Protein AF-A0A0B7BI87-F1 (afdb_monomer_lite)

Foldseek 3Di:
DVVVVVVVVVVVVVVVVVVVVCVVVVVVDDDDDDDPDDDDDDPPQDFDFPDWDADPQQKIKTKGQDDDPPDDPVVVVVCVVVVGDIDIDIDGPVCNVVD

Structure (mmCIF, N/CA/C/O backbone):
data_AF-A0A0B7BI87-F1
#
_entry.id   AF-A0A0B7BI87-F1
#
loop_
_atom_site.group_PDB
_atom_site.id
_atom_site.type_symbol
_atom_site.label_atom_id
_atom_site.label_alt_id
_atom_site.label_comp_id
_atom_site.la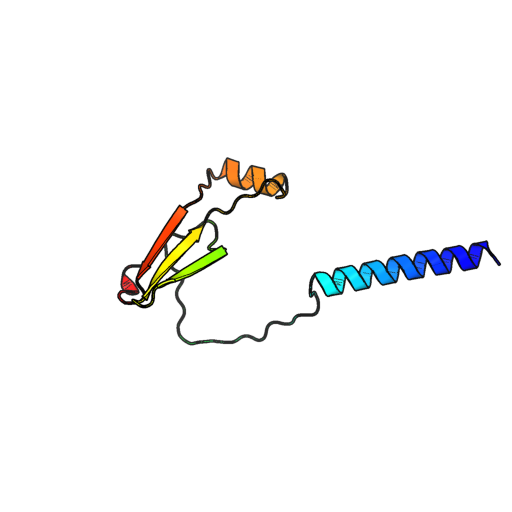bel_asym_id
_atom_site.label_entity_id
_atom_site.label_seq_id
_atom_site.pdbx_PDB_ins_code
_atom_site.Cartn_x
_atom_site.Cartn_y
_atom_site.Cartn_z
_atom_site.occupancy
_atom_site.B_iso_or_equiv
_atom_site.auth_seq_id
_atom_site.auth_comp_id
_atom_site.auth_asym_id
_atom_site.auth_atom_id
_atom_site.pdbx_PDB_model_num
ATOM 1 N N . MET A 1 1 ? 26.557 -5.219 -43.607 1.00 69.94 1 MET A N 1
ATOM 2 C CA . MET A 1 1 ? 25.674 -6.281 -43.070 1.00 69.94 1 MET A CA 1
ATOM 3 C C . MET A 1 1 ? 25.655 -6.294 -41.544 1.00 69.94 1 MET A C 1
ATOM 5 O O . MET A 1 1 ? 24.593 -6.077 -40.985 1.00 69.94 1 MET A O 1
ATOM 9 N N . ILE A 1 2 ? 26.802 -6.432 -40.865 1.00 85.50 2 ILE A N 1
ATOM 10 C CA . ILE A 1 2 ? 26.873 -6.472 -39.386 1.00 85.50 2 ILE A CA 1
ATOM 11 C C . ILE A 1 2 ? 26.274 -5.214 -38.727 1.00 85.50 2 ILE A C 1
ATOM 13 O O . ILE A 1 2 ? 25.466 -5.328 -37.815 1.00 85.50 2 ILE A O 1
ATOM 17 N N . ARG A 1 3 ? 26.586 -4.011 -39.229 1.00 88.31 3 ARG A N 1
ATOM 18 C CA . ARG A 1 3 ? 26.061 -2.747 -38.672 1.00 88.31 3 ARG A CA 1
ATOM 19 C C . ARG A 1 3 ? 24.532 -2.658 -38.681 1.00 88.31 3 ARG A C 1
ATOM 21 O O . ARG A 1 3 ? 23.941 -2.160 -37.731 1.00 88.31 3 ARG A O 1
ATOM 28 N N . GLU A 1 4 ? 23.898 -3.127 -39.750 1.00 92.69 4 GLU A N 1
ATOM 29 C CA . GLU A 1 4 ? 22.439 -3.072 -39.868 1.00 92.69 4 GLU A CA 1
ATOM 30 C C . GLU A 1 4 ? 21.782 -4.156 -39.001 1.00 92.69 4 GLU A C 1
ATOM 32 O O . GLU A 1 4 ? 20.794 -3.877 -38.329 1.00 92.69 4 GLU A O 1
ATOM 37 N N . ALA A 1 5 ? 22.396 -5.341 -38.893 1.00 93.38 5 ALA A N 1
ATOM 38 C CA . ALA A 1 5 ? 21.957 -6.380 -37.960 1.00 93.38 5 ALA A CA 1
ATOM 39 C C . ALA A 1 5 ? 22.018 -5.916 -36.490 1.00 93.38 5 ALA A C 1
ATOM 41 O O . ALA A 1 5 ? 21.095 -6.179 -35.723 1.00 93.38 5 ALA A O 1
ATOM 42 N N . VAL A 1 6 ? 23.056 -5.161 -36.107 1.00 96.19 6 VAL A N 1
ATOM 43 C CA . VAL A 1 6 ? 23.182 -4.591 -34.754 1.00 96.19 6 VAL A CA 1
ATOM 44 C C . VAL A 1 6 ? 22.051 -3.606 -34.450 1.00 96.19 6 VAL A C 1
ATOM 46 O O . VAL A 1 6 ? 21.465 -3.672 -33.373 1.00 96.19 6 VAL A O 1
ATOM 49 N N . LYS A 1 7 ? 21.686 -2.726 -35.393 1.00 96.00 7 LYS A N 1
ATOM 50 C CA . LYS A 1 7 ? 20.558 -1.796 -35.196 1.00 96.00 7 LYS A CA 1
ATOM 51 C C . LYS A 1 7 ? 19.238 -2.535 -34.995 1.00 96.00 7 LYS A C 1
ATOM 53 O O . LYS A 1 7 ? 18.469 -2.166 -34.113 1.00 96.00 7 LYS A O 1
ATOM 58 N N . VAL A 1 8 ? 18.994 -3.583 -35.785 1.00 96.62 8 VAL A N 1
ATOM 59 C CA . VAL A 1 8 ? 17.789 -4.417 -35.658 1.00 96.62 8 VAL A CA 1
ATOM 60 C C . VAL A 1 8 ? 17.754 -5.114 -34.299 1.00 96.62 8 VAL A C 1
ATOM 62 O O . VAL A 1 8 ? 16.717 -5.103 -33.641 1.00 96.62 8 VAL A O 1
ATOM 65 N N . ALA A 1 9 ? 18.884 -5.655 -33.836 1.00 97.06 9 ALA A N 1
ATOM 66 C CA . ALA A 1 9 ? 18.974 -6.285 -32.522 1.00 97.06 9 ALA A CA 1
ATOM 67 C C . ALA A 1 9 ? 18.696 -5.290 -31.381 1.00 97.06 9 ALA A C 1
ATOM 69 O O . ALA A 1 9 ? 17.917 -5.595 -30.480 1.00 97.06 9 ALA A O 1
ATOM 70 N N . ILE A 1 10 ? 19.269 -4.082 -31.442 1.00 97.69 10 ILE A N 1
ATOM 71 C CA . ILE A 1 10 ? 19.006 -3.025 -30.452 1.00 97.69 10 ILE A CA 1
ATOM 72 C C . ILE A 1 10 ? 17.520 -2.654 -30.453 1.00 97.69 10 ILE A C 1
ATOM 74 O O . ILE A 1 10 ? 16.902 -2.607 -29.391 1.00 97.69 10 ILE A O 1
ATOM 78 N N . LEU A 1 11 ? 16.927 -2.440 -31.631 1.00 97.56 11 LEU A N 1
ATOM 79 C CA . LEU A 1 11 ? 15.509 -2.108 -31.752 1.00 97.56 11 LEU A CA 1
ATOM 80 C C . LEU A 1 11 ? 14.618 -3.210 -31.163 1.00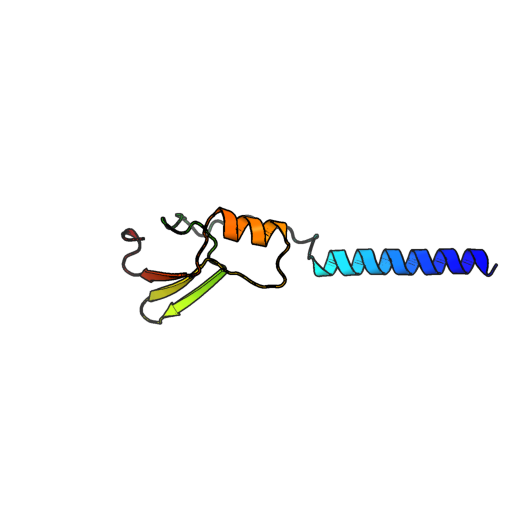 97.56 11 LEU A C 1
ATOM 82 O O . LEU A 1 11 ? 13.692 -2.907 -30.414 1.00 97.56 11 LEU A O 1
ATOM 86 N N . ALA A 1 12 ? 14.921 -4.479 -31.442 1.00 97.56 12 ALA A N 1
ATOM 87 C CA . ALA A 1 12 ? 14.181 -5.611 -30.895 1.00 97.56 12 ALA A CA 1
ATOM 88 C C . ALA A 1 12 ? 14.240 -5.654 -29.358 1.00 97.56 12 ALA A C 1
ATOM 90 O O . ALA A 1 12 ? 13.212 -5.859 -28.713 1.00 97.56 12 ALA A O 1
ATOM 91 N N . VAL A 1 13 ? 15.410 -5.396 -28.760 1.00 98.00 13 VAL A N 1
ATOM 92 C CA . VAL A 1 13 ? 15.569 -5.332 -27.296 1.00 98.00 13 VAL A CA 1
ATOM 93 C C . VAL A 1 13 ? 14.776 -4.171 -26.699 1.00 98.00 13 VAL A C 1
ATOM 95 O O . VAL A 1 13 ? 14.112 -4.348 -25.678 1.00 98.00 13 VAL A O 1
ATOM 98 N N . VAL A 1 14 ? 14.807 -2.997 -27.334 1.00 98.06 14 VAL A N 1
ATOM 99 C CA . VAL A 1 14 ? 14.038 -1.830 -26.878 1.00 98.06 14 VAL A CA 1
ATOM 100 C C . VAL A 1 14 ? 12.541 -2.128 -26.919 1.00 98.06 14 VAL A C 1
ATOM 102 O O . VAL A 1 14 ? 11.863 -1.925 -25.915 1.00 98.06 14 VAL A O 1
ATOM 105 N N . ILE A 1 15 ? 12.031 -2.672 -28.029 1.00 97.69 15 ILE A N 1
ATOM 106 C CA . ILE A 1 15 ? 10.615 -3.050 -28.161 1.00 97.69 15 ILE A CA 1
ATOM 107 C C . ILE A 1 15 ? 10.235 -4.077 -27.093 1.00 97.69 15 ILE A C 1
ATOM 109 O O . ILE A 1 15 ? 9.238 -3.889 -26.399 1.00 97.69 15 ILE A O 1
ATOM 113 N N . TYR A 1 16 ? 11.047 -5.123 -26.913 1.00 97.38 16 TYR A N 1
ATOM 114 C CA . TYR A 1 16 ? 10.814 -6.133 -25.882 1.00 97.38 16 TYR A CA 1
ATOM 115 C C . TYR A 1 16 ? 10.702 -5.502 -24.490 1.00 97.38 16 TYR A C 1
ATOM 117 O O . TYR A 1 16 ? 9.771 -5.810 -23.751 1.00 97.38 16 TYR A O 1
ATOM 125 N N . LYS A 1 17 ? 11.611 -4.583 -24.138 1.00 97.00 17 LYS A N 1
ATOM 126 C CA . LYS A 1 17 ? 11.595 -3.914 -22.832 1.00 97.00 17 LYS A CA 1
ATOM 127 C C . LYS A 1 17 ? 10.398 -2.996 -22.645 1.00 97.00 17 LYS A C 1
ATOM 129 O O . LYS A 1 17 ? 9.830 -2.988 -21.557 1.00 97.00 17 LYS A O 1
ATOM 134 N N . VAL A 1 18 ? 9.991 -2.270 -23.682 1.00 96.19 18 VAL A N 1
ATOM 135 C CA . VAL A 1 18 ? 8.776 -1.446 -23.636 1.00 96.19 18 VAL A CA 1
ATOM 136 C C . VAL A 1 18 ? 7.554 -2.328 -23.386 1.00 96.19 18 VAL A C 1
ATOM 138 O O . VAL A 1 18 ? 6.815 -2.071 -22.441 1.00 96.19 18 VAL A O 1
ATOM 141 N N . VAL A 1 19 ? 7.388 -3.408 -24.156 1.00 95.81 19 VAL A N 1
ATOM 142 C CA . VAL A 1 19 ? 6.266 -4.347 -23.986 1.00 95.81 19 VAL A CA 1
ATOM 143 C C . VAL A 1 19 ? 6.293 -5.000 -22.601 1.00 95.81 19 VAL A C 1
ATOM 145 O O . VAL A 1 19 ? 5.267 -5.045 -21.927 1.00 95.81 19 VAL A O 1
ATOM 148 N N . GLU A 1 20 ? 7.461 -5.451 -22.133 1.00 95.62 20 GLU A N 1
ATOM 149 C CA . GLU A 1 20 ? 7.631 -6.035 -20.797 1.00 95.62 20 GLU A CA 1
ATOM 150 C C . GLU A 1 20 ? 7.199 -5.055 -19.693 1.00 95.62 20 GLU A C 1
ATOM 152 O O . GLU A 1 20 ? 6.483 -5.438 -18.768 1.00 95.62 20 GLU A O 1
ATOM 157 N N . ILE A 1 21 ? 7.614 -3.788 -19.783 1.00 95.00 21 ILE A N 1
ATOM 158 C CA . ILE A 1 21 ? 7.264 -2.753 -18.802 1.00 95.00 21 ILE A CA 1
ATOM 159 C C . ILE A 1 21 ? 5.767 -2.438 -18.850 1.00 95.00 21 ILE A C 1
ATOM 161 O O . ILE A 1 21 ? 5.147 -2.371 -17.787 1.00 95.00 21 ILE A O 1
ATOM 165 N N . SER A 1 22 ? 5.182 -2.282 -20.041 1.00 92.38 22 SER A N 1
ATOM 166 C CA . SER A 1 22 ? 3.747 -2.019 -20.214 1.00 92.38 22 SER A CA 1
ATOM 167 C C . SER A 1 22 ? 2.887 -3.119 -19.593 1.00 92.38 22 SER A C 1
ATOM 169 O O . SER A 1 22 ? 1.980 -2.816 -18.819 1.00 92.38 22 SER A O 1
ATOM 171 N N . LEU A 1 23 ? 3.229 -4.389 -19.845 1.00 91.81 23 LEU A N 1
ATOM 172 C CA . LEU A 1 23 ? 2.519 -5.539 -19.277 1.00 91.81 23 LEU A CA 1
ATOM 173 C C . LEU A 1 23 ? 2.697 -5.641 -17.754 1.00 91.81 23 LEU A C 1
ATOM 175 O O . LEU A 1 23 ? 1.746 -5.951 -17.041 1.00 91.81 23 LEU A O 1
ATOM 179 N N . LYS A 1 24 ? 3.891 -5.340 -17.217 1.00 92.25 24 LYS A N 1
ATOM 180 C CA . LYS A 1 24 ? 4.120 -5.320 -15.757 1.00 92.25 24 LYS A CA 1
ATOM 181 C C . LYS A 1 24 ? 3.288 -4.253 -15.046 1.00 92.25 24 LYS A C 1
ATOM 183 O O . LYS A 1 24 ? 2.797 -4.506 -13.950 1.00 92.25 24 LYS A O 1
ATOM 188 N N . HIS A 1 25 ? 3.119 -3.088 -15.667 1.00 91.00 25 HIS A N 1
ATOM 189 C CA . HIS A 1 25 ? 2.303 -1.998 -15.124 1.00 91.00 25 HIS A CA 1
ATOM 190 C C . HIS A 1 25 ? 0.810 -2.152 -15.435 1.00 91.00 25 HIS A C 1
ATOM 192 O O . HIS A 1 25 ? 0.024 -1.316 -14.994 1.00 91.00 25 HIS A O 1
ATOM 198 N N . LYS A 1 26 ? 0.413 -3.207 -16.164 1.00 88.19 26 LYS A N 1
ATOM 199 C CA . LYS A 1 26 ? -0.981 -3.504 -16.515 1.00 88.19 26 LYS A CA 1
ATOM 200 C C . LYS A 1 26 ? -1.705 -2.314 -17.154 1.00 88.19 26 LYS A C 1
ATOM 202 O O . LYS A 1 26 ? -2.863 -2.029 -16.848 1.00 88.19 26 LYS A O 1
ATOM 207 N N . THR A 1 27 ? -1.009 -1.586 -18.027 1.00 82.38 27 THR A N 1
ATOM 208 C CA . THR A 1 27 ? -1.527 -0.361 -18.669 1.00 82.38 27 THR A CA 1
ATOM 209 C C . THR A 1 27 ? -2.771 -0.593 -19.536 1.00 82.38 27 THR A C 1
ATOM 211 O O . THR A 1 27 ? -3.491 0.346 -19.855 1.00 82.38 27 THR A O 1
ATOM 214 N N . GLU A 1 28 ? -3.035 -1.845 -19.899 1.00 82.31 28 GLU A N 1
ATOM 215 C CA . GLU A 1 28 ? -4.185 -2.314 -20.667 1.00 82.31 28 GLU A CA 1
ATOM 216 C C . GLU A 1 28 ? -5.442 -2.587 -19.823 1.00 82.31 28 GLU A C 1
ATOM 218 O O . GLU A 1 28 ? -6.501 -2.893 -20.374 1.00 82.31 28 GLU A O 1
ATOM 223 N N . VAL A 1 29 ? -5.354 -2.519 -18.489 1.00 85.06 29 VAL A N 1
ATOM 224 C CA . VAL A 1 29 ? -6.501 -2.806 -17.623 1.00 85.06 29 VAL A CA 1
ATOM 225 C C . VAL A 1 29 ? -7.512 -1.666 -17.692 1.00 85.06 29 VAL A C 1
ATOM 227 O O . VAL A 1 29 ? -7.274 -0.547 -17.239 1.00 85.06 29 VAL A O 1
ATOM 230 N N . HIS A 1 30 ? -8.692 -1.984 -18.217 1.00 84.81 30 HIS A N 1
ATOM 231 C CA . HIS A 1 30 ? -9.847 -1.097 -18.211 1.00 84.81 30 HIS A CA 1
ATOM 232 C C . HIS A 1 30 ? -10.774 -1.440 -17.044 1.00 84.81 30 HIS A C 1
ATOM 234 O O . HIS A 1 30 ? -11.306 -2.549 -16.956 1.00 84.81 30 HIS A O 1
ATOM 240 N N . TYR A 1 31 ? -11.019 -0.467 -16.170 1.00 84.25 31 TYR A N 1
ATOM 241 C CA . TYR A 1 31 ? -11.968 -0.620 -15.073 1.00 84.25 31 TYR A CA 1
ATOM 242 C C . TYR A 1 31 ? -13.401 -0.460 -15.583 1.00 84.25 31 TYR A C 1
ATOM 244 O O . TYR A 1 31 ? -13.771 0.578 -16.138 1.00 84.25 31 TYR A O 1
ATOM 252 N N . LYS A 1 32 ? -14.234 -1.480 -15.367 1.00 87.00 32 LYS A N 1
ATOM 253 C CA . LYS A 1 32 ? -15.686 -1.359 -15.522 1.00 87.00 32 LYS A CA 1
ATOM 254 C C . LYS A 1 32 ? -16.265 -0.826 -14.219 1.00 87.00 32 LYS A C 1
ATOM 256 O O . LYS A 1 32 ? -15.939 -1.330 -13.147 1.00 87.00 32 LYS A O 1
ATOM 261 N N . LYS A 1 33 ? -17.116 0.197 -14.308 1.00 87.38 33 LYS A N 1
ATOM 262 C CA . LYS A 1 33 ? -17.778 0.754 -13.125 1.00 87.38 33 LYS A CA 1
ATOM 263 C C . LYS A 1 33 ? -18.749 -0.283 -12.564 1.00 87.38 33 LYS A C 1
ATOM 265 O O . LYS A 1 33 ? -19.712 -0.647 -13.234 1.00 87.38 33 LYS A O 1
ATOM 270 N N . HIS A 1 34 ? -18.487 -0.733 -11.345 1.00 86.19 34 HIS A N 1
ATOM 271 C CA . HIS A 1 34 ? -19.420 -1.504 -10.535 1.00 86.19 34 HIS A CA 1
ATOM 272 C C . HIS A 1 34 ? -19.908 -0.611 -9.396 1.00 86.19 34 HIS A C 1
ATOM 274 O O . HIS A 1 34 ? -19.105 0.065 -8.758 1.00 86.19 34 HIS A O 1
ATOM 280 N N . TYR A 1 35 ? -21.218 -0.602 -9.162 1.00 86.00 35 TYR A N 1
ATOM 281 C CA . TYR A 1 35 ? -21.844 0.153 -8.081 1.00 86.00 35 TYR A CA 1
ATOM 282 C C . TYR A 1 35 ? -22.415 -0.850 -7.075 1.00 86.00 35 TYR A C 1
ATOM 284 O O . TYR A 1 35 ? -23.459 -1.438 -7.356 1.00 86.00 35 TYR A O 1
ATOM 292 N N . PRO A 1 36 ? -21.727 -1.107 -5.948 1.00 88.56 36 PRO A N 1
ATOM 293 C CA . PRO A 1 36 ? -22.144 -2.122 -4.979 1.00 88.56 36 PRO A CA 1
ATOM 294 C C . PRO A 1 36 ? -23.340 -1.694 -4.108 1.00 88.56 36 PRO A C 1
ATOM 296 O O . PRO A 1 36 ? -23.794 -2.478 -3.282 1.00 88.56 36 PRO A O 1
ATOM 299 N N . GLY A 1 37 ? -23.852 -0.474 -4.288 1.00 90.00 37 GLY A N 1
ATOM 300 C CA . GLY A 1 37 ? -24.897 0.132 -3.466 1.00 90.00 37 GLY A CA 1
ATOM 301 C C . GLY A 1 37 ? -24.492 1.540 -3.042 1.00 90.00 37 GLY A C 1
ATOM 302 O O . GLY A 1 37 ? -23.639 2.163 -3.680 1.00 90.00 37 GLY A O 1
ATOM 303 N N . GLU A 1 38 ? -25.096 2.037 -1.965 1.00 89.62 38 GLU A N 1
ATOM 304 C CA . GLU A 1 38 ? -24.677 3.294 -1.349 1.00 89.62 38 GLU A CA 1
ATOM 305 C C . GLU A 1 38 ? -23.255 3.168 -0.789 1.00 89.62 38 GLU A C 1
ATOM 307 O O . GLU A 1 38 ? -22.879 2.160 -0.193 1.00 89.62 38 GLU A O 1
ATOM 312 N N . CYS A 1 39 ? -22.442 4.194 -1.018 1.00 87.69 39 CYS A N 1
ATOM 313 C CA . CYS A 1 39 ? -21.065 4.269 -0.549 1.00 87.69 39 CYS A CA 1
ATOM 314 C C . CYS A 1 39 ? -20.876 5.605 0.160 1.00 87.69 39 CYS A C 1
ATOM 316 O O . CYS A 1 39 ? -21.323 6.639 -0.337 1.00 87.69 39 CYS A O 1
ATOM 318 N N . ARG A 1 40 ? -20.172 5.586 1.290 1.00 87.81 40 ARG A N 1
ATOM 319 C CA . ARG A 1 40 ? -19.794 6.787 2.036 1.00 87.81 40 ARG A CA 1
ATOM 320 C C . ARG A 1 40 ? -18.308 6.743 2.358 1.00 87.81 40 ARG A C 1
ATOM 322 O O . ARG A 1 40 ? -17.766 5.671 2.620 1.00 87.81 40 ARG A O 1
ATOM 329 N N . ALA A 1 41 ? -17.663 7.901 2.296 1.00 87.31 41 ALA A N 1
ATOM 330 C CA . ALA A 1 41 ? -16.299 8.048 2.775 1.00 87.31 41 ALA A CA 1
ATOM 331 C C . ALA A 1 41 ? -16.316 8.074 4.308 1.00 87.31 41 ALA A C 1
ATOM 333 O O . ALA A 1 41 ? -17.195 8.703 4.891 1.00 87.31 41 ALA A O 1
ATOM 334 N N . ILE A 1 42 ? -15.363 7.384 4.929 1.00 85.69 42 ILE A N 1
ATOM 335 C CA . ILE A 1 42 ? -15.166 7.409 6.381 1.00 85.69 42 ILE A CA 1
ATOM 336 C C . ILE A 1 42 ? -14.397 8.689 6.713 1.00 85.69 42 ILE A C 1
ATOM 338 O O . ILE A 1 42 ? -13.380 8.984 6.072 1.00 85.69 42 ILE A O 1
ATOM 342 N N . GLU A 1 43 ? -14.882 9.470 7.673 1.00 82.88 43 GLU A N 1
ATOM 343 C CA . GLU A 1 43 ? -14.249 10.743 8.013 1.00 82.88 43 GLU A CA 1
ATOM 344 C C . GLU A 1 43 ? -12.961 10.530 8.830 1.00 82.88 43 GLU A C 1
ATOM 346 O O . GLU A 1 43 ? -12.767 9.522 9.505 1.00 82.88 43 GLU A O 1
ATOM 351 N N . GLY A 1 44 ? -12.022 11.477 8.746 1.00 79.75 44 GLY A N 1
ATOM 352 C CA . GLY A 1 44 ? -10.776 11.443 9.527 1.00 79.75 44 GLY A CA 1
ATOM 353 C C . GLY A 1 44 ? -9.610 10.647 8.917 1.00 79.75 44 GLY A C 1
ATOM 354 O O . GLY A 1 44 ? -8.491 10.736 9.430 1.00 79.75 44 GLY A O 1
ATOM 355 N N . PHE A 1 45 ? -9.812 9.947 7.795 1.00 77.31 45 PHE A N 1
ATOM 356 C CA . PHE A 1 45 ? -8.760 9.226 7.063 1.00 77.31 45 PHE A CA 1
ATOM 357 C C . PHE A 1 45 ? -8.140 10.087 5.954 1.00 77.31 45 PHE A C 1
ATOM 359 O O . PHE A 1 45 ? -8.583 10.070 4.809 1.00 77.31 45 PHE A O 1
ATOM 366 N N . ASN A 1 46 ? -7.080 10.834 6.276 1.00 76.12 46 ASN A N 1
ATOM 367 C CA . ASN A 1 46 ? -6.482 11.782 5.322 1.00 76.12 46 ASN A CA 1
ATOM 368 C C . ASN A 1 46 ? -5.265 11.239 4.551 1.00 76.12 46 ASN A C 1
ATOM 370 O O . ASN A 1 46 ? -4.928 11.769 3.495 1.00 76.12 46 ASN A O 1
ATOM 374 N N . PHE A 1 47 ? -4.592 10.197 5.052 1.00 85.81 47 PHE A N 1
ATOM 375 C CA . PHE A 1 47 ? -3.275 9.774 4.547 1.00 85.81 47 PHE A CA 1
ATOM 376 C C . PHE A 1 47 ? -3.215 8.285 4.182 1.00 85.81 47 PHE A C 1
ATOM 378 O O . PHE A 1 47 ? -2.306 7.556 4.586 1.00 85.81 47 PHE A O 1
ATOM 385 N N . GLY A 1 4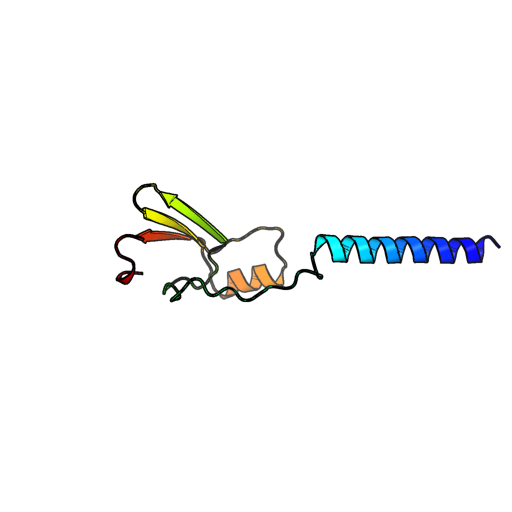8 ? -4.193 7.853 3.382 1.00 86.69 48 GLY A N 1
ATOM 386 C CA . GLY A 1 48 ? -4.295 6.492 2.852 1.00 86.69 48 GLY A CA 1
ATOM 387 C C . GLY A 1 48 ? -4.823 5.468 3.860 1.00 86.69 48 GLY A C 1
ATOM 388 O O . GLY A 1 48 ? -4.833 5.707 5.066 1.00 86.69 48 GLY A O 1
ATOM 389 N N . SER A 1 49 ? -5.261 4.327 3.339 1.00 91.50 49 SER A N 1
ATOM 390 C CA . SER A 1 49 ? -5.781 3.179 4.091 1.00 91.50 49 SER A CA 1
ATOM 391 C C . SER A 1 49 ? -5.356 1.890 3.377 1.00 91.50 49 SER A C 1
ATOM 393 O O . SER A 1 49 ? -6.178 1.228 2.748 1.00 91.50 49 SER A O 1
ATOM 395 N N . GLU A 1 50 ? -4.044 1.645 3.314 1.00 91.69 50 GLU A N 1
ATOM 396 C CA . GLU A 1 50 ? -3.462 0.663 2.384 1.00 91.69 50 GLU A CA 1
ATOM 397 C C . GLU A 1 50 ? -3.854 -0.776 2.716 1.00 91.69 50 GLU A C 1
ATOM 399 O O . GLU A 1 50 ? -4.145 -1.538 1.796 1.00 91.69 50 GLU A O 1
ATOM 404 N N . ASP A 1 51 ? -3.957 -1.098 4.006 1.00 94.12 51 ASP A N 1
ATOM 405 C CA . ASP A 1 51 ? -4.372 -2.416 4.470 1.00 94.12 51 ASP A CA 1
ATOM 406 C C . ASP A 1 51 ? -5.349 -2.330 5.649 1.00 94.12 51 ASP A C 1
ATOM 408 O O . ASP A 1 51 ? -5.280 -1.405 6.475 1.00 94.12 51 ASP A O 1
ATOM 412 N N . PHE A 1 52 ? -6.250 -3.308 5.731 1.00 95.19 52 PHE A N 1
ATOM 413 C CA . PHE A 1 52 ? -7.170 -3.480 6.847 1.00 95.19 52 PHE A CA 1
ATOM 414 C C . PHE A 1 52 ? -7.533 -4.949 7.059 1.00 95.19 52 PHE A C 1
ATOM 416 O O . PHE A 1 52 ? -7.666 -5.713 6.109 1.00 95.19 52 PHE A O 1
ATOM 423 N N . GLU A 1 53 ? -7.791 -5.317 8.311 1.00 97.62 53 GLU A N 1
ATOM 424 C CA . GLU A 1 53 ? -8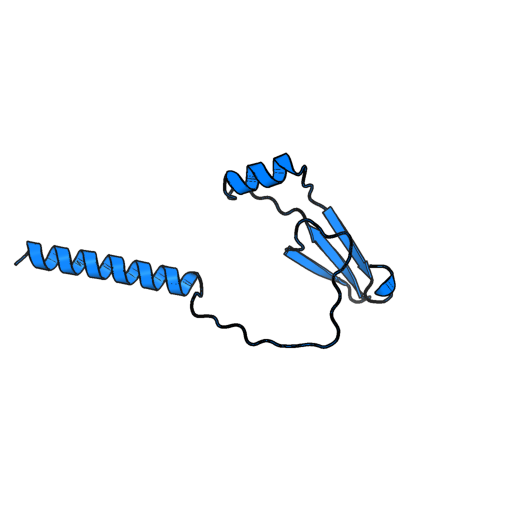.253 -6.659 8.676 1.00 97.62 53 GLU A CA 1
ATOM 425 C C . GLU A 1 53 ? -9.524 -6.556 9.516 1.00 97.62 53 GLU A C 1
ATOM 427 O O . GLU A 1 53 ? -9.612 -5.734 10.434 1.00 97.62 53 GLU A O 1
ATOM 432 N N . VAL A 1 54 ? -10.510 -7.403 9.213 1.00 97.25 54 VAL A N 1
ATOM 433 C CA . VAL A 1 54 ? -11.807 -7.425 9.900 1.00 97.25 54 VAL A CA 1
ATOM 434 C C . VAL A 1 54 ? -11.914 -8.676 10.756 1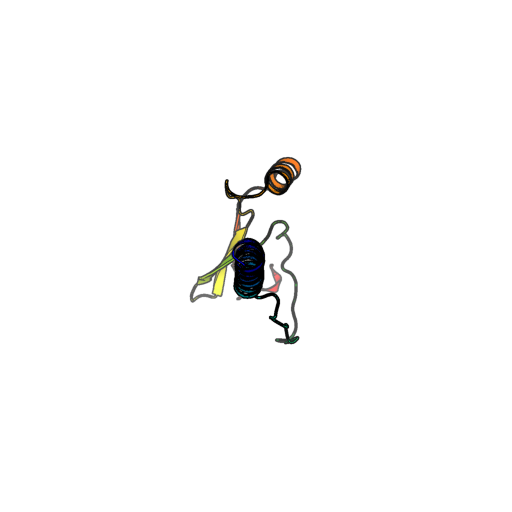.00 97.25 54 VAL A C 1
ATOM 436 O O . VAL A 1 54 ? -11.831 -9.805 10.280 1.00 97.25 54 VAL A O 1
ATOM 439 N N . THR A 1 55 ? -12.143 -8.478 12.046 1.00 96.94 55 THR A N 1
ATOM 440 C CA . THR A 1 55 ? -12.429 -9.563 12.984 1.00 96.94 55 THR A CA 1
ATOM 441 C C . THR A 1 55 ? -13.773 -10.226 12.670 1.00 96.94 55 THR A C 1
ATOM 443 O O . THR A 1 55 ? -14.661 -9.633 12.056 1.00 96.94 55 THR A O 1
ATOM 446 N N . LYS A 1 56 ? -13.983 -11.448 13.175 1.00 96.69 56 LYS A N 1
ATOM 447 C CA . LYS A 1 56 ? -15.266 -12.167 13.031 1.00 96.69 56 LYS A CA 1
ATOM 448 C C . LYS A 1 56 ? -16.462 -11.396 13.595 1.00 96.69 56 LYS A C 1
ATOM 450 O O . LYS A 1 56 ? -17.582 -11.591 13.136 1.00 96.69 56 LYS A O 1
ATOM 455 N N . ASP A 1 57 ? -16.213 -10.522 14.566 1.00 95.62 57 ASP A N 1
ATOM 456 C CA . ASP A 1 57 ? -17.231 -9.705 15.216 1.00 95.62 57 ASP A CA 1
ATOM 457 C C . ASP A 1 57 ? -17.488 -8.371 14.503 1.00 95.62 57 ASP A C 1
ATOM 459 O O . ASP A 1 57 ? -18.282 -7.579 15.002 1.00 95.62 57 ASP A O 1
ATOM 463 N N . GLY A 1 58 ? -16.865 -8.116 13.348 1.00 95.38 58 GLY A N 1
ATOM 464 C CA . GLY A 1 58 ? -17.103 -6.911 12.550 1.00 95.38 58 GLY A CA 1
ATOM 465 C C . GLY A 1 58 ? -16.286 -5.687 12.970 1.00 95.38 58 GLY A C 1
ATOM 466 O O . GLY A 1 58 ? -16.523 -4.604 12.450 1.00 95.38 58 GLY A O 1
ATOM 467 N N . LEU A 1 59 ? -15.307 -5.831 13.865 1.00 96.44 59 LEU A N 1
ATOM 468 C CA . LEU A 1 59 ? -14.342 -4.765 14.145 1.00 96.44 59 LEU A CA 1
ATOM 469 C C . LEU A 1 59 ? -13.207 -4.810 13.119 1.00 96.44 59 LEU A C 1
ATOM 471 O O . LEU A 1 59 ? -12.607 -5.870 12.939 1.00 96.44 59 LEU A O 1
ATOM 475 N N . ALA A 1 60 ? -12.902 -3.682 12.488 1.00 95.31 60 ALA A N 1
ATOM 476 C CA . ALA A 1 60 ? -11.828 -3.529 11.519 1.00 95.31 60 ALA A CA 1
ATOM 477 C C . ALA A 1 60 ? -10.660 -2.726 12.091 1.00 95.31 60 ALA A C 1
ATOM 479 O O . ALA A 1 60 ? -10.860 -1.660 12.675 1.00 95.31 60 ALA A O 1
ATOM 480 N N . PHE A 1 61 ? -9.445 -3.218 11.865 1.00 95.31 61 PHE A N 1
ATOM 481 C CA . PHE A 1 61 ? -8.204 -2.483 12.091 1.00 95.31 61 PHE A CA 1
ATOM 482 C C . PHE A 1 61 ? -7.713 -1.958 10.749 1.00 95.31 61 PHE A C 1
ATOM 484 O O . PHE A 1 61 ? -7.509 -2.753 9.839 1.00 95.31 61 PHE A O 1
ATOM 491 N N . ILE A 1 62 ? -7.524 -0.647 10.623 1.00 94.00 62 ILE A N 1
ATOM 492 C CA . ILE A 1 62 ? -7.145 0.003 9.361 1.00 94.00 62 ILE A CA 1
ATOM 493 C C . ILE A 1 62 ? -5.802 0.702 9.548 1.00 94.00 62 ILE A C 1
ATOM 495 O O . ILE A 1 62 ? -5.654 1.545 10.434 1.00 94.00 62 ILE A O 1
ATOM 499 N N . THR A 1 63 ? -4.824 0.379 8.709 1.00 93.62 63 THR A N 1
ATOM 500 C CA . THR A 1 63 ? -3.500 1.011 8.736 1.00 93.62 63 THR A CA 1
ATOM 501 C C . THR A 1 63 ? -3.471 2.261 7.860 1.00 93.62 63 THR A C 1
ATOM 503 O O . THR A 1 63 ? -4.070 2.307 6.789 1.00 93.62 63 THR A O 1
ATOM 506 N N . SER A 1 64 ? -2.772 3.303 8.305 1.00 91.94 64 SER A N 1
ATOM 507 C CA . SER A 1 64 ? -2.638 4.566 7.569 1.00 91.94 64 SER A CA 1
ATOM 508 C C . SER A 1 64 ? -1.263 5.187 7.778 1.00 91.94 64 SER A C 1
ATOM 510 O O . SER A 1 64 ? -0.579 4.858 8.747 1.00 91.94 64 SER A O 1
ATOM 512 N N . GLY A 1 65 ? -0.872 6.116 6.900 1.00 89.44 65 GLY A N 1
ATOM 513 C CA . GLY A 1 65 ? 0.397 6.841 7.000 1.00 89.44 65 GLY A CA 1
ATOM 514 C C . GLY A 1 65 ? 1.613 5.987 6.640 1.00 89.44 65 GLY A C 1
ATOM 515 O O . GLY A 1 65 ? 2.668 6.113 7.262 1.00 89.44 65 GLY A O 1
ATOM 516 N N . LEU A 1 66 ? 1.450 5.100 5.656 1.00 87.44 66 LEU A N 1
ATOM 517 C CA . LEU A 1 66 ? 2.487 4.191 5.183 1.00 87.44 66 LEU A CA 1
ATOM 518 C C . LEU A 1 66 ? 3.733 4.951 4.703 1.00 87.44 66 LEU A C 1
ATOM 520 O O . LEU A 1 66 ? 3.639 5.893 3.913 1.00 87.44 66 LEU A O 1
ATOM 524 N N . TRP A 1 67 ? 4.907 4.508 5.152 1.00 86.56 67 TRP A N 1
ATOM 525 C CA . TRP A 1 67 ? 6.188 5.114 4.801 1.00 86.56 67 TRP A CA 1
ATOM 526 C C . TRP A 1 67 ? 7.266 4.049 4.595 1.00 86.56 67 TRP A C 1
ATOM 528 O O . TRP A 1 67 ? 7.498 3.209 5.463 1.00 86.56 67 TRP A O 1
ATOM 538 N N . PHE A 1 68 ? 7.959 4.119 3.455 1.00 84.75 68 PHE A N 1
ATOM 539 C CA . PHE A 1 68 ? 9.082 3.245 3.124 1.00 84.75 68 PHE A CA 1
ATOM 540 C C . PHE A 1 68 ? 10.281 4.052 2.629 1.00 84.75 68 PHE A C 1
ATOM 542 O O . PHE A 1 68 ? 10.136 5.066 1.944 1.00 84.75 68 PHE A O 1
ATOM 549 N N . SER A 1 69 ? 11.486 3.550 2.898 1.00 84.19 69 SER A N 1
ATOM 550 C CA . SER A 1 69 ? 12.743 4.180 2.472 1.00 84.19 69 SER A CA 1
ATOM 551 C C . SER A 1 69 ? 12.944 4.206 0.952 1.00 84.19 69 SER A C 1
ATOM 553 O O . SER A 1 69 ? 13.710 5.023 0.450 1.00 84.19 69 SER A O 1
ATOM 555 N N . THR A 1 70 ? 12.250 3.338 0.212 1.00 90.62 70 THR A N 1
ATOM 556 C CA . THR A 1 70 ? 12.307 3.244 -1.255 1.00 90.62 70 THR A CA 1
ATOM 557 C C . THR A 1 70 ? 11.389 4.238 -1.970 1.00 90.62 70 THR A C 1
ATOM 559 O O . THR A 1 70 ? 11.408 4.311 -3.199 1.00 90.62 70 THR A O 1
ATOM 562 N N . MET A 1 71 ? 10.586 5.010 -1.232 1.00 89.81 71 MET A N 1
ATOM 563 C CA . MET A 1 71 ? 9.730 6.047 -1.809 1.00 89.81 71 MET A CA 1
ATOM 564 C C . MET A 1 71 ? 10.560 7.199 -2.389 1.00 89.81 71 MET A C 1
ATOM 566 O O . MET A 1 71 ? 11.652 7.504 -1.906 1.00 89.81 71 MET A O 1
ATOM 570 N N . SER A 1 72 ? 10.020 7.861 -3.417 1.00 92.81 72 SER A N 1
ATOM 571 C CA . SER A 1 72 ? 10.684 8.983 -4.087 1.00 92.81 72 SER A CA 1
ATOM 572 C C . SER A 1 72 ? 10.982 10.135 -3.120 1.00 92.81 72 SER A C 1
ATOM 574 O O . SER A 1 72 ? 10.251 10.354 -2.154 1.00 92.81 72 SER A O 1
ATOM 576 N N . ALA A 1 73 ? 12.026 10.919 -3.408 1.00 93.75 73 ALA A N 1
ATOM 577 C CA . ALA A 1 73 ? 12.397 12.074 -2.586 1.00 93.75 73 ALA A CA 1
ATOM 578 C C . ALA A 1 73 ? 11.233 13.067 -2.408 1.00 93.75 73 ALA A C 1
ATOM 580 O O . ALA A 1 73 ? 10.989 13.530 -1.298 1.00 93.75 73 ALA A O 1
ATOM 581 N N . ALA A 1 74 ? 10.460 13.310 -3.473 1.00 93.56 74 ALA A N 1
ATOM 582 C CA . ALA A 1 74 ? 9.276 14.165 -3.426 1.00 93.56 74 ALA A CA 1
ATOM 583 C C . ALA A 1 74 ? 8.201 13.629 -2.465 1.00 93.56 74 ALA A C 1
ATOM 585 O O . ALA A 1 74 ? 7.589 14.395 -1.725 1.00 93.56 74 ALA A O 1
ATOM 586 N N . PHE A 1 75 ? 7.985 12.310 -2.433 1.00 90.38 75 PHE A N 1
ATOM 587 C CA . PHE A 1 75 ? 7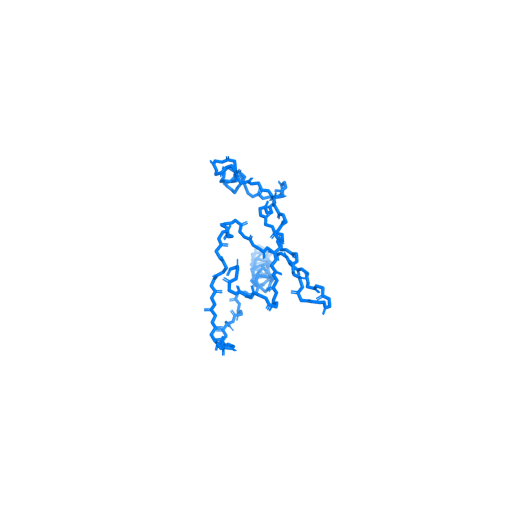.028 11.713 -1.504 1.00 90.38 75 PHE A CA 1
ATOM 588 C C . PHE A 1 75 ? 7.530 11.782 -0.057 1.00 90.38 75 PHE A C 1
ATOM 590 O O . PHE A 1 75 ? 6.767 12.108 0.847 1.00 90.38 75 PHE A O 1
ATOM 597 N N . GLN A 1 76 ? 8.825 11.551 0.173 1.00 91.12 76 GLN A N 1
ATOM 598 C CA . GLN A 1 76 ? 9.417 11.707 1.505 1.00 91.12 76 GLN A CA 1
ATOM 599 C C . GLN A 1 76 ? 9.310 13.153 2.016 1.00 91.12 76 GLN A C 1
ATOM 601 O O . GLN A 1 76 ? 8.974 13.377 3.180 1.00 91.12 76 GLN A O 1
ATOM 606 N N . GLU A 1 77 ? 9.542 14.138 1.146 1.00 93.38 77 GLU A N 1
ATOM 607 C CA . GLU A 1 77 ? 9.355 15.555 1.462 1.00 93.38 77 GLU A CA 1
ATOM 608 C C . GLU A 1 77 ? 7.889 15.884 1.768 1.00 93.38 77 GLU A C 1
ATOM 610 O O . GLU A 1 77 ? 7.608 16.591 2.737 1.00 93.38 77 GLU A O 1
ATOM 615 N N . TYR A 1 78 ? 6.949 15.318 1.008 1.00 90.94 78 TYR A N 1
ATOM 616 C CA . TYR A 1 78 ? 5.516 15.460 1.259 1.00 90.94 78 TYR A CA 1
ATOM 617 C C . TYR A 1 78 ? 5.114 14.922 2.642 1.00 90.94 78 TYR A C 1
ATOM 619 O O . TYR A 1 78 ? 4.455 15.637 3.401 1.00 90.94 78 TYR A O 1
ATOM 627 N N . ILE A 1 79 ? 5.556 13.711 3.004 1.00 90.25 79 ILE A N 1
ATOM 628 C CA . ILE A 1 79 ? 5.314 13.111 4.329 1.00 90.25 79 ILE A CA 1
ATOM 629 C C . ILE A 1 79 ? 5.833 14.024 5.445 1.00 90.25 79 ILE A C 1
ATOM 631 O O . ILE A 1 79 ? 5.110 14.312 6.402 1.00 90.25 79 ILE A O 1
ATOM 635 N N . LYS A 1 80 ? 7.065 14.527 5.299 1.00 90.12 80 LYS A N 1
ATOM 636 C CA . LYS A 1 80 ? 7.704 15.406 6.286 1.00 90.12 80 LYS A CA 1
ATOM 637 C C . LYS A 1 80 ? 6.975 16.744 6.425 1.00 90.12 80 LYS A C 1
ATOM 639 O O . LYS A 1 80 ? 6.710 17.178 7.542 1.00 90.12 80 LYS A O 1
ATOM 644 N N . THR A 1 81 ? 6.645 17.384 5.307 1.00 94.06 81 THR A N 1
ATOM 645 C CA . THR A 1 81 ? 6.009 18.712 5.274 1.00 94.06 81 THR A CA 1
ATOM 646 C C . THR A 1 81 ? 4.620 18.682 5.899 1.00 94.06 81 THR A C 1
ATOM 648 O O . THR A 1 81 ? 4.254 19.588 6.641 1.00 94.06 81 THR A O 1
ATOM 651 N N . ASN A 1 82 ? 3.873 17.604 5.666 1.00 90.88 82 ASN A N 1
ATOM 652 C CA . ASN A 1 82 ? 2.528 17.428 6.209 1.00 90.88 82 ASN A CA 1
ATOM 653 C C . ASN A 1 82 ? 2.516 16.756 7.591 1.00 90.88 82 ASN A C 1
ATOM 655 O O . ASN A 1 82 ? 1.444 16.484 8.123 1.00 90.88 82 ASN A O 1
ATOM 659 N N . SER A 1 83 ? 3.688 16.490 8.187 1.00 91.12 83 SER A N 1
ATOM 660 C CA . SER A 1 83 ? 3.821 15.826 9.494 1.00 91.12 83 SER A CA 1
ATOM 661 C C . SER A 1 83 ? 3.003 14.531 9.601 1.00 91.12 83 SER A C 1
ATOM 663 O O . SER A 1 83 ? 2.413 14.240 10.645 1.00 91.12 83 SER A O 1
ATOM 665 N N . ILE A 1 84 ? 2.953 13.760 8.511 1.00 89.75 84 ILE A N 1
ATOM 666 C CA . ILE A 1 84 ? 2.147 12.541 8.425 1.00 89.75 84 ILE A CA 1
ATOM 667 C C . ILE A 1 84 ? 2.751 11.490 9.353 1.00 89.75 84 ILE A C 1
ATOM 669 O O . ILE A 1 84 ? 3.946 11.195 9.289 1.00 89.75 84 ILE A O 1
ATOM 673 N N . LYS A 1 85 ? 1.915 10.927 10.226 1.00 89.00 85 LYS A N 1
ATOM 674 C CA . LYS A 1 85 ? 2.283 9.854 11.153 1.00 89.00 85 LYS A CA 1
ATOM 675 C C . LYS A 1 85 ? 1.460 8.613 10.851 1.00 89.00 85 LYS A C 1
ATOM 677 O O . LYS A 1 85 ? 0.271 8.721 10.555 1.00 89.00 85 LYS A O 1
ATOM 682 N N . GLY A 1 86 ? 2.104 7.455 10.956 1.00 89.50 86 GLY A N 1
ATOM 683 C CA . GLY A 1 86 ? 1.423 6.174 10.852 1.00 89.50 86 GLY A CA 1
ATOM 684 C C . GLY A 1 86 ? 0.471 5.962 12.026 1.00 89.50 86 GLY A C 1
ATOM 685 O O . GLY A 1 86 ? 0.833 6.255 13.166 1.00 89.50 86 GLY A O 1
ATOM 686 N N . ASN A 1 87 ? -0.731 5.463 11.749 1.00 90.75 87 ASN A N 1
ATOM 687 C CA . ASN A 1 87 ? -1.748 5.165 12.757 1.00 90.75 87 ASN A CA 1
ATOM 688 C C . ASN A 1 87 ? -2.455 3.846 12.430 1.00 90.75 87 ASN A C 1
ATOM 690 O O . ASN A 1 87 ? -2.527 3.443 11.267 1.00 90.75 87 ASN A O 1
ATOM 694 N N . ILE A 1 88 ? -3.002 3.206 13.465 1.00 92.56 88 ILE A N 1
ATOM 695 C CA . ILE A 1 88 ? -3.971 2.117 13.330 1.00 92.56 88 ILE A CA 1
ATOM 696 C C . ILE A 1 88 ? -5.308 2.653 13.827 1.00 92.56 88 ILE A C 1
ATOM 698 O O . ILE A 1 88 ? -5.431 3.040 14.989 1.00 92.56 88 ILE A O 1
ATOM 702 N N . TYR A 1 89 ? -6.290 2.688 12.938 1.00 91.69 89 TYR A N 1
ATOM 703 C CA . TYR A 1 89 ? -7.649 3.106 13.241 1.00 91.69 89 TYR A CA 1
ATOM 704 C C . TYR A 1 89 ? -8.535 1.895 13.512 1.00 91.69 89 TYR A C 1
ATOM 706 O O . TYR A 1 89 ? -8.277 0.796 13.017 1.00 91.69 89 TYR A O 1
ATOM 714 N N . LEU A 1 90 ? -9.593 2.126 14.282 1.00 92.81 90 LEU A N 1
ATOM 715 C CA . LEU A 1 90 ? -10.642 1.155 14.551 1.00 92.81 90 LEU A CA 1
ATOM 716 C C . LEU A 1 90 ? -11.932 1.612 13.888 1.00 92.81 90 LEU A C 1
ATOM 718 O O . LEU A 1 90 ? -12.317 2.771 14.024 1.00 92.81 90 LEU A O 1
ATOM 722 N N . TYR A 1 91 ? -12.600 0.687 13.213 1.00 92.44 91 TYR A N 1
ATOM 723 C CA . TYR A 1 91 ? -13.915 0.914 12.634 1.00 92.44 91 TYR A CA 1
ATOM 724 C C . TYR A 1 91 ? -14.833 -0.259 12.974 1.00 92.44 91 TYR A C 1
ATOM 726 O O . TYR A 1 91 ? -14.462 -1.414 12.778 1.00 92.44 91 TYR A O 1
ATOM 734 N N . ASP A 1 92 ? -16.022 0.023 13.500 1.00 94.38 92 ASP A N 1
ATOM 735 C CA . ASP A 1 92 ? -16.999 -1.000 13.872 1.00 94.38 92 ASP A CA 1
ATOM 736 C C . ASP A 1 92 ? -18.089 -1.108 12.800 1.00 94.38 92 ASP A C 1
ATOM 738 O O . ASP A 1 92 ? -18.946 -0.235 12.668 1.00 94.38 92 ASP A O 1
ATOM 742 N N . PHE A 1 93 ? -18.098 -2.210 12.046 1.00 92.38 93 PHE A N 1
ATOM 743 C CA . PHE A 1 93 ? -19.129 -2.463 11.037 1.00 92.38 93 PHE A CA 1
ATOM 744 C C . PHE A 1 93 ? -20.528 -2.673 11.633 1.00 92.38 93 PHE A C 1
ATOM 746 O O . PHE A 1 93 ? -21.506 -2.630 10.886 1.00 92.38 93 PHE A O 1
ATOM 753 N N . LYS A 1 94 ? -20.654 -2.890 12.949 1.00 93.44 94 LYS A N 1
ATOM 754 C CA . LYS A 1 94 ? -21.953 -2.962 13.635 1.00 93.44 94 LYS A CA 1
ATOM 755 C C . LYS A 1 94 ? -22.530 -1.585 13.964 1.00 93.44 94 LYS A C 1
ATOM 757 O O . LYS A 1 94 ? -23.730 -1.504 14.202 1.00 93.44 94 LYS A O 1
ATOM 762 N N . GLN A 1 95 ? -21.701 -0.540 13.974 1.00 91.75 95 GLN A N 1
ATOM 763 C CA . GLN A 1 95 ? -22.088 0.845 14.270 1.00 91.75 95 GLN A CA 1
ATOM 764 C C . GLN A 1 95 ? -21.507 1.794 13.212 1.00 91.75 95 GLN A C 1
ATOM 766 O O . GLN A 1 95 ? -20.680 2.656 13.529 1.00 91.75 95 GLN A O 1
ATOM 771 N N . PRO A 1 96 ? -21.877 1.613 11.930 1.00 83.75 96 PRO A N 1
ATOM 772 C CA . PRO A 1 96 ? -21.293 2.378 10.841 1.00 83.75 96 PRO A CA 1
ATOM 773 C C . PRO A 1 96 ? -21.448 3.891 11.059 1.00 83.75 96 PRO A C 1
ATOM 775 O O . PRO A 1 96 ? -20.502 4.635 10.848 1.00 83.75 96 PRO A O 1
ATOM 778 N N . GLU A 1 97 ? -22.584 4.377 11.540 1.00 84.31 97 GLU A N 1
ATOM 779 C CA . GLU A 1 97 ? -22.866 5.799 11.772 1.00 84.31 97 GLU A CA 1
ATOM 780 C C . GLU A 1 97 ? -21.862 6.550 12.667 1.00 84.31 97 GLU A C 1
ATOM 782 O O . GLU A 1 97 ? -21.855 7.779 12.648 1.00 84.31 97 GLU A O 1
ATOM 787 N N . LEU A 1 98 ? -21.031 5.838 13.437 1.00 77.75 98 LEU A N 1
ATOM 788 C CA . LEU A 1 98 ? -19.998 6.419 14.301 1.00 77.75 98 LEU A CA 1
ATOM 789 C C . LEU A 1 98 ? -18.653 6.662 13.598 1.00 77.75 98 LEU A C 1
ATOM 791 O O . LEU A 1 98 ? -17.769 7.276 14.197 1.00 77.75 98 LEU A O 1
ATOM 795 N N . GLY A 1 99 ? -18.487 6.161 12.372 1.00 65.25 99 GLY A N 1
ATOM 796 C CA . GLY A 1 99 ? -17.317 6.380 11.517 1.00 65.25 99 GLY A CA 1
ATOM 797 C C . GLY A 1 99 ? -17.648 7.142 10.243 1.00 65.25 99 GLY A C 1
ATOM 798 O O . GLY A 1 99 ? -18.811 7.046 9.774 1.00 65.25 99 GLY A O 1
#

Radius of gyration: 22.65 Å; chains: 1; bounding box: 52×31×58 Å

pLDDT: mean 90.41, std 5.96, range [65.25, 98.06]

Organism: NCBI:txid1028688

InterPro domains:
  IPR011042 Six-bladed beta-propeller, TolB-like [G3DSA:2.120.10.30] (17-99)
  IPR051288 Serum paraoxonase/arylesterase [PTHR11799] (8-97)

Sequence (99 aa):
MIREAVKVAILAVVIYKVVEISLKHKTEVHYKKHYPGECRAIEGFNFGSEDFEVTKDGLAFITSGLWFSTMSAAFQEYIKTNSIKGNIYLYDFKQPELG

Secondary structure (DSSP, 8-state):
-HHHHHHHHHHHHHHHHHHHHHHHTTTT-PPPP---S---PPTT--S----EEE-TTSEEEEEE----TTS-HHHHHHHHHTT---EEEEEETT-GGG-